Protein AF-A0A7Y9GGJ6-F1 (afdb_monomer)

Secondary structure (DSSP, 8-state):
-----SS---HHHHHHHHH--TT-EEEES-GGGT-SSHHHHHHIIIIIIGGGT-EEEE-SSTT-EEE-TTT--HHHHHHHHHHHHHHHHHHHHHHHHHHHHHHHHHHTT---SSPPPPSSS--SS--SSSSS----PPPPP-

Nearest PDB structures (foldseek):
  1gdt-assembly1_B  TM=7.247E-01  e=9.864E-05  Escherichia coli
  2gm5-assembly1_D  TM=7.082E-01  e=1.203E-03  Escherichia coli
  3pkz-assembly2_G  TM=6.636E-01  e=3.448E-03  Staphylococcus aureus

pLDDT: mean 76.64, std 18.07, range [40.03, 96.06]

Solvent-accessible surface area (backbone atoms only — not comparable to full-atom values): 8955 Å² total; per-residue (Å²): 136,81,82,79,90,56,102,62,86,59,66,67,61,51,57,51,60,76,69,61,49,69,73,37,69,53,75,41,66,41,56,76,74,81,22,95,42,57,57,54,41,51,48,48,45,51,70,57,29,30,70,45,42,21,26,41,33,28,74,34,68,79,80,47,44,80,45,44,61,88,72,59,52,73,62,57,59,48,52,50,52,51,50,26,52,51,53,50,50,52,54,49,54,53,49,52,54,50,51,53,51,49,53,56,33,44,76,71,71,49,76,82,79,84,77,78,81,64,94,84,60,84,76,86,86,73,84,85,79,87,84,86,78,91,79,84,80,91,79,83,88,132

Organism: NCBI:txid46158

Mean predicted aligned error: 13.81 Å

Sequence (142 aa):
METASTRGARPKLRATLDTLKPGDTLVIYKPDRIARSMKELLVLLEDELHASEVNLEILTGTCAGLHKPNGQTIADKMLFMVAAMAAEMERELIHERTMDGLAAANAQGRYGGRPPPSTTTPSPSLATAAHAANRSPRSPGT

Foldseek 3Di:
DDDPPDPDDPVVVVVVLVPDAAPAEDEDAAPVRPDVALVRSVCCCVVRALVRQYKYAYCDDPLHGIGGNPPDDPVSVVSSVVRRVVRVVVVVVVVVVVVVVQVVCVVVVNHDDDPDDPPPDPDPPPPPDPPPPPDDDDDDDD

Radius of gyration: 26.61 Å; Cα contacts (8 Å, |Δi|>4): 112; chains: 1; bounding box: 36×73×65 Å

InterPro domains:
  IPR006119 Resolvase, N-terminal catalytic domain [PF00239] (5-111)
  IPR006119 Resolvase, N-terminal catalytic domain [PS51736] (1-109)
  IPR006119 Resolvase, N-terminal catalytic domain [SM00857] (1-111)
  IPR036162 Resolvase-like, N-terminal catalytic domain superfamily [G3DSA:3.40.50.1390] (2-115)
  IPR036162 Resolvase-like, N-terminal catalytic domain superfamily [SSF53041] (6-111)
  IPR050639 Site-specific recombinase resolvase [PTHR30461] (10-118)

Structure (mmCIF, N/CA/C/O backbone):
data_AF-A0A7Y9GGJ6-F1
#
_entry.id   AF-A0A7Y9GGJ6-F1
#
loop_
_atom_site.group_PDB
_atom_site.id
_atom_site.type_symbol
_atom_site.label_atom_id
_atom_site.label_alt_id
_atom_site.label_comp_id
_atom_site.label_asym_id
_atom_site.label_entity_id
_atom_site.label_seq_id
_atom_site.pdbx_PDB_ins_code
_atom_site.Cartn_x
_atom_site.Cartn_y
_atom_site.Cartn_z
_atom_site.occupancy
_atom_site.B_iso_or_equiv
_atom_site.auth_seq_id
_atom_site.auth_comp_id
_atom_site.auth_asym_id
_atom_site.auth_atom_id
_atom_site.pdbx_PDB_model_num
ATOM 1 N N . MET A 1 1 ? -10.502 -15.482 -2.079 1.00 47.59 1 MET A N 1
ATOM 2 C CA . MET A 1 1 ? -9.546 -14.497 -2.626 1.00 47.59 1 MET A CA 1
ATOM 3 C C . MET A 1 1 ? -10.071 -13.980 -3.952 1.00 47.59 1 MET A C 1
ATOM 5 O O . MET A 1 1 ? -10.397 -14.790 -4.809 1.00 47.59 1 MET A O 1
ATOM 9 N N . GLU A 1 2 ? -10.233 -12.667 -4.101 1.00 47.81 2 GLU A N 1
ATOM 10 C CA . GLU A 1 2 ? -10.489 -12.048 -5.407 1.00 47.81 2 GLU A CA 1
ATOM 11 C C . GLU A 1 2 ? -9.135 -11.724 -6.043 1.00 47.81 2 GLU A C 1
ATOM 13 O O . GLU A 1 2 ? -8.284 -11.118 -5.400 1.00 47.81 2 GLU A O 1
ATOM 18 N N . THR A 1 3 ? -8.895 -12.169 -7.273 1.00 47.22 3 THR A N 1
ATOM 19 C CA . THR A 1 3 ? -7.678 -11.840 -8.028 1.00 47.22 3 THR A CA 1
ATOM 20 C C . THR A 1 3 ? -8.114 -11.067 -9.265 1.00 47.22 3 THR A C 1
ATOM 22 O O . THR A 1 3 ? -8.200 -11.609 -10.362 1.00 47.22 3 THR A O 1
ATOM 25 N N . ALA A 1 4 ? -8.497 -9.803 -9.077 1.00 47.75 4 ALA A N 1
ATOM 26 C CA . ALA A 1 4 ? -8.936 -8.945 -10.172 1.00 47.75 4 ALA A CA 1
ATOM 27 C C . ALA A 1 4 ? -7.712 -8.401 -10.931 1.00 47.75 4 ALA A C 1
ATOM 29 O O . ALA A 1 4 ? -7.131 -7.379 -10.575 1.00 47.75 4 ALA A O 1
ATOM 30 N N . SER A 1 5 ? -7.321 -9.112 -11.991 1.00 53.03 5 SER A N 1
ATOM 31 C CA . SER A 1 5 ? -6.243 -8.749 -12.929 1.00 53.03 5 SER A CA 1
ATOM 32 C C . SER A 1 5 ? -6.664 -7.707 -13.983 1.00 53.03 5 SER A C 1
ATOM 34 O O . SER A 1 5 ? -5.938 -7.441 -14.940 1.00 53.03 5 SER A O 1
ATOM 36 N N . THR A 1 6 ? -7.833 -7.088 -13.864 1.00 50.44 6 THR A N 1
ATOM 37 C CA . THR A 1 6 ? -8.340 -6.137 -14.863 1.00 50.44 6 THR A CA 1
ATOM 38 C C . THR A 1 6 ? -8.840 -4.903 -14.128 1.00 50.44 6 THR A C 1
ATOM 40 O O . THR A 1 6 ? -9.163 -4.990 -12.949 1.00 50.44 6 THR A O 1
ATOM 43 N N . ARG A 1 7 ? -8.884 -3.736 -14.781 1.00 55.78 7 ARG A N 1
ATOM 44 C CA . ARG A 1 7 ? -9.450 -2.469 -14.261 1.00 55.78 7 ARG A CA 1
ATOM 45 C C . ARG A 1 7 ? -10.963 -2.561 -13.919 1.00 55.78 7 ARG A C 1
ATOM 47 O O . ARG A 1 7 ? -11.696 -1.610 -14.149 1.00 55.78 7 ARG A O 1
ATOM 54 N N . GLY A 1 8 ? -11.457 -3.712 -13.474 1.00 61.34 8 GLY A N 1
ATOM 55 C CA . GLY A 1 8 ? -12.836 -3.933 -13.072 1.00 61.34 8 GLY A CA 1
ATOM 56 C C . GLY A 1 8 ? -13.080 -3.493 -11.633 1.00 61.34 8 GLY A C 1
ATOM 57 O O . GLY A 1 8 ? -12.150 -3.382 -10.831 1.00 61.34 8 GLY A O 1
ATOM 58 N N . ALA A 1 9 ? -14.355 -3.256 -11.325 1.00 62.09 9 ALA A N 1
ATOM 59 C CA . ALA A 1 9 ? -14.821 -3.066 -9.960 1.00 62.09 9 ALA A CA 1
ATOM 60 C C . ALA A 1 9 ? -14.362 -4.243 -9.083 1.00 62.09 9 ALA A C 1
ATOM 62 O O . ALA A 1 9 ? -14.404 -5.386 -9.536 1.00 62.09 9 ALA A O 1
ATOM 63 N N . ARG A 1 10 ? -13.937 -3.957 -7.845 1.00 76.00 10 ARG A N 1
ATOM 64 C CA . ARG A 1 10 ? -13.630 -4.956 -6.809 1.00 76.00 10 ARG A CA 1
ATOM 65 C C . ARG A 1 10 ? -14.837 -5.115 -5.879 1.00 76.00 10 ARG A C 1
ATOM 67 O O . ARG A 1 10 ? -14.853 -4.498 -4.811 1.00 76.00 10 ARG A O 1
ATOM 74 N N . PRO A 1 11 ? -15.887 -5.857 -6.277 1.00 81.94 11 PRO A 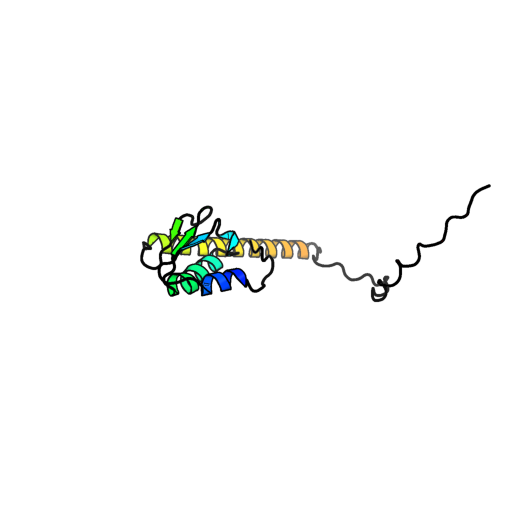N 1
ATOM 75 C CA . PRO A 1 11 ? -17.130 -5.914 -5.521 1.00 81.94 11 PRO A CA 1
ATOM 76 C C . PRO A 1 11 ? -16.936 -6.500 -4.124 1.00 81.94 11 PRO A C 1
ATOM 78 O O . PRO A 1 11 ? -17.593 -6.034 -3.203 1.00 81.94 11 PRO A O 1
ATOM 81 N N . LYS A 1 12 ? -16.026 -7.470 -3.928 1.00 85.31 12 LYS A N 1
ATOM 82 C CA . LYS A 1 12 ? -15.821 -8.042 -2.588 1.00 85.31 12 LYS A CA 1
ATOM 83 C C . LYS A 1 12 ? -15.088 -7.084 -1.667 1.00 85.31 12 LYS A C 1
ATOM 85 O O . LYS A 1 12 ? -15.465 -6.993 -0.511 1.00 85.31 12 LYS A O 1
ATOM 90 N N . LEU A 1 13 ? -14.088 -6.354 -2.173 1.00 85.12 13 LEU A N 1
ATOM 91 C CA . LEU A 1 13 ? -13.406 -5.333 -1.374 1.00 85.12 13 LEU A CA 1
ATOM 92 C C . LEU A 1 13 ? -14.396 -4.249 -0.944 1.00 85.12 13 LEU A C 1
ATOM 94 O O . LEU A 1 13 ? -14.454 -3.939 0.235 1.00 85.12 13 LEU A O 1
ATOM 98 N N . ARG A 1 14 ? -15.217 -3.742 -1.874 1.00 86.88 14 ARG A N 1
ATOM 99 C CA . ARG A 1 14 ? -16.264 -2.760 -1.552 1.00 86.88 14 ARG A CA 1
ATOM 100 C C . ARG A 1 14 ? -17.262 -3.285 -0.531 1.00 86.88 14 ARG A C 1
ATOM 102 O O . ARG A 1 14 ? -17.444 -2.652 0.492 1.00 86.88 14 ARG A O 1
ATOM 109 N N . ALA A 1 15 ? -17.807 -4.481 -0.748 1.00 88.62 15 ALA A N 1
ATOM 110 C CA . ALA A 1 15 ? -18.732 -5.082 0.207 1.00 88.62 15 ALA A CA 1
ATOM 111 C C . ALA A 1 15 ? -18.100 -5.269 1.595 1.00 88.62 15 ALA A C 1
ATOM 113 O O . ALA A 1 15 ? -18.784 -5.116 2.596 1.00 88.62 15 ALA A O 1
ATOM 114 N N . THR A 1 16 ? -16.804 -5.593 1.677 1.00 89.56 16 THR A N 1
ATOM 115 C CA . THR A 1 16 ? -16.092 -5.635 2.959 1.00 89.56 16 THR A CA 1
ATOM 116 C C . THR A 1 16 ? -16.001 -4.246 3.582 1.00 89.56 16 THR A C 1
ATOM 118 O O . THR A 1 16 ? -16.368 -4.109 4.743 1.00 89.56 16 THR A O 1
ATOM 121 N N . LEU A 1 17 ? -15.574 -3.228 2.832 1.00 88.75 17 LEU A N 1
ATOM 122 C CA . LEU A 1 17 ? -15.475 -1.851 3.330 1.00 88.75 17 LEU A CA 1
ATOM 123 C C . LEU A 1 17 ? -16.826 -1.329 3.843 1.00 88.75 17 LEU A C 1
ATOM 125 O O . LEU A 1 17 ? -16.879 -0.804 4.947 1.00 88.75 17 LEU A O 1
ATOM 129 N N . ASP A 1 18 ? -17.918 -1.593 3.120 1.00 90.19 18 ASP A N 1
ATOM 130 C CA . ASP A 1 18 ? -19.280 -1.185 3.497 1.00 90.19 18 ASP A CA 1
ATOM 131 C C . ASP A 1 18 ? -19.768 -1.823 4.813 1.00 90.19 18 ASP A C 1
ATOM 133 O O . ASP A 1 18 ? -20.696 -1.325 5.450 1.00 90.19 18 ASP A O 1
ATOM 137 N N . THR A 1 19 ? -19.181 -2.954 5.220 1.00 93.12 19 THR A N 1
ATOM 138 C CA . THR A 1 19 ? -19.549 -3.649 6.467 1.00 93.12 19 THR A CA 1
ATOM 139 C C . THR A 1 19 ? -18.733 -3.225 7.683 1.00 93.12 19 THR A C 1
ATOM 141 O O . THR A 1 19 ? -19.131 -3.549 8.805 1.00 93.12 19 THR A O 1
ATOM 144 N N . LEU A 1 20 ? -17.605 -2.541 7.476 1.00 94.06 20 LEU A N 1
ATOM 145 C CA . LEU A 1 20 ? -16.708 -2.133 8.554 1.00 94.06 20 LEU A CA 1
ATOM 146 C C . LEU A 1 20 ? -17.311 -0.976 9.349 1.00 94.06 20 LEU A C 1
ATOM 148 O O . LEU A 1 20 ? -18.014 -0.116 8.818 1.00 94.06 20 LEU A O 1
ATOM 152 N N . LYS A 1 21 ? -17.025 -0.964 10.646 1.00 94.19 21 LYS A N 1
ATOM 153 C CA . LYS A 1 21 ? -17.449 0.075 11.582 1.00 94.19 21 LYS A CA 1
ATOM 154 C C . LYS A 1 21 ? -16.244 0.841 12.127 1.00 94.19 21 LYS A C 1
ATOM 156 O O . LYS A 1 21 ? -15.139 0.296 12.157 1.00 94.19 21 LYS A O 1
ATOM 161 N N . PRO A 1 22 ? -16.457 2.068 12.631 1.00 93.56 22 PRO A N 1
ATOM 162 C CA . PRO A 1 22 ? -15.436 2.800 13.371 1.00 93.56 22 PRO A CA 1
ATOM 163 C C . PRO A 1 22 ? -14.774 1.935 14.449 1.00 93.56 22 PRO A C 1
ATOM 165 O O . PRO A 1 22 ? -15.457 1.301 15.257 1.00 93.56 22 PRO A O 1
ATOM 168 N N . GLY A 1 23 ? -13.441 1.903 14.453 1.00 90.56 23 GLY A N 1
ATOM 169 C CA . GLY A 1 23 ? -12.625 1.097 15.362 1.00 90.56 23 GLY A CA 1
ATOM 170 C C . GLY A 1 23 ? -12.307 -0.323 14.881 1.00 90.56 23 GLY A C 1
ATOM 171 O O . GLY A 1 23 ? -11.425 -0.962 15.466 1.00 90.56 23 GLY A O 1
ATOM 172 N N . ASP A 1 24 ? -12.949 -0.811 13.814 1.00 95.19 24 ASP A N 1
ATOM 173 C CA . ASP A 1 24 ? -12.614 -2.108 13.220 1.00 95.19 24 ASP A CA 1
ATOM 174 C C . ASP A 1 24 ? -11.203 -2.098 12.611 1.00 95.19 24 ASP A C 1
ATOM 176 O O . ASP A 1 24 ? -10.585 -1.054 12.392 1.00 95.19 24 ASP A O 1
ATOM 180 N N . THR A 1 25 ? -10.663 -3.289 12.344 1.00 93.25 25 THR A N 1
ATOM 181 C CA . THR A 1 25 ? -9.351 -3.450 11.706 1.00 93.25 25 THR A CA 1
ATOM 182 C C . THR A 1 25 ? -9.472 -4.322 10.468 1.00 93.25 25 THR A C 1
ATOM 184 O O . THR A 1 25 ? -9.809 -5.504 10.553 1.00 93.25 25 THR A O 1
ATOM 187 N N . LEU A 1 26 ? -9.159 -3.748 9.309 1.00 93.56 26 LEU A N 1
ATOM 188 C CA . LEU A 1 26 ? -8.985 -4.498 8.077 1.00 93.56 26 LEU A CA 1
ATOM 189 C C . LEU A 1 26 ? -7.601 -5.151 8.091 1.00 93.56 26 LEU A C 1
ATOM 191 O O . LEU A 1 26 ? -6.585 -4.466 8.027 1.00 93.56 26 LEU A O 1
ATOM 195 N N . VAL A 1 27 ? -7.555 -6.480 8.146 1.00 94.06 27 VAL A N 1
ATOM 196 C CA . VAL A 1 27 ? -6.297 -7.238 8.115 1.00 94.06 27 VAL A CA 1
ATOM 197 C C . VAL A 1 27 ? -6.038 -7.758 6.707 1.00 94.06 27 VAL A C 1
ATOM 199 O O . VAL A 1 27 ? -6.880 -8.439 6.114 1.00 94.06 27 VAL A O 1
ATOM 202 N N . ILE A 1 28 ? -4.850 -7.482 6.174 1.00 92.06 28 ILE A N 1
ATOM 203 C CA . ILE A 1 28 ? -4.414 -7.960 4.862 1.00 92.06 28 ILE A CA 1
ATOM 204 C C . ILE A 1 28 ? -3.076 -8.690 4.957 1.00 92.06 28 ILE A C 1
ATOM 206 O O . ILE A 1 28 ? -2.192 -8.333 5.731 1.00 92.06 28 ILE A O 1
ATOM 210 N N . TYR A 1 29 ? -2.888 -9.706 4.112 1.00 91.19 29 TYR A N 1
ATOM 211 C CA . TYR A 1 29 ? -1.624 -10.444 4.084 1.00 91.19 29 TYR A CA 1
ATOM 212 C C . TYR A 1 29 ? -0.484 -9.617 3.475 1.00 91.19 29 TYR A C 1
ATOM 214 O O . TYR A 1 29 ? 0.583 -9.519 4.069 1.00 91.19 29 TYR A O 1
ATOM 222 N N . LYS A 1 30 ? -0.714 -9.021 2.298 1.00 88.19 30 LYS A N 1
ATOM 223 C CA . LYS A 1 30 ? 0.243 -8.157 1.592 1.00 88.19 30 LYS A CA 1
ATOM 224 C C . LYS A 1 30 ? -0.468 -7.005 0.875 1.00 88.19 30 LYS A C 1
ATOM 226 O O . LYS A 1 30 ? -1.592 -7.218 0.407 1.00 88.19 30 LYS A O 1
ATOM 231 N N . PRO A 1 31 ? 0.186 -5.842 0.692 1.00 87.19 31 PRO A N 1
ATOM 232 C CA . PRO A 1 31 ? -0.420 -4.688 0.027 1.00 87.19 31 PRO A CA 1
ATOM 233 C C . PRO A 1 31 ? -0.807 -4.937 -1.438 1.00 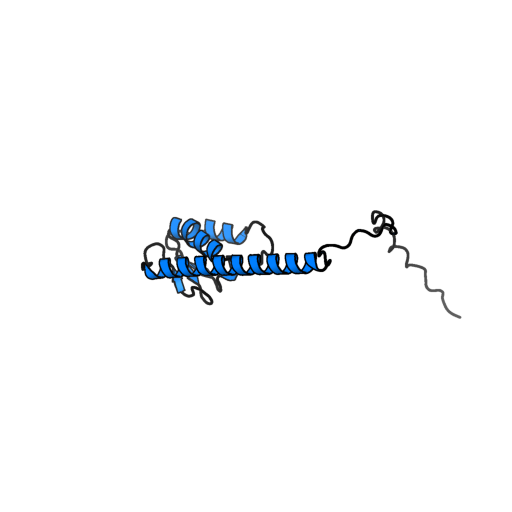87.19 31 PRO A C 1
ATOM 235 O O . PRO A 1 31 ? -1.849 -4.461 -1.888 1.00 87.19 31 PRO A O 1
ATOM 238 N N . ASP A 1 32 ? -0.034 -5.756 -2.167 1.00 85.25 32 ASP A N 1
ATOM 239 C CA . ASP A 1 32 ? -0.291 -6.097 -3.579 1.00 85.25 32 ASP A CA 1
ATOM 240 C C . ASP A 1 32 ? -1.643 -6.794 -3.815 1.00 85.25 32 ASP A C 1
ATOM 242 O O . ASP A 1 32 ? -2.124 -6.889 -4.945 1.00 85.25 32 ASP A O 1
ATOM 246 N N . ARG A 1 33 ? -2.284 -7.276 -2.744 1.00 80.81 33 ARG A N 1
ATOM 247 C CA . ARG A 1 33 ? -3.587 -7.948 -2.801 1.00 80.81 33 ARG A CA 1
ATOM 248 C C . ARG A 1 33 ? -4.762 -6.988 -2.852 1.00 80.81 33 ARG A C 1
ATOM 250 O O . ARG A 1 33 ? -5.836 -7.392 -3.292 1.00 80.81 33 ARG A O 1
ATOM 257 N N . ILE A 1 34 ? -4.565 -5.748 -2.421 1.00 82.31 34 ILE A N 1
ATOM 258 C CA . ILE A 1 34 ? -5.623 -4.738 -2.341 1.00 82.31 34 ILE A CA 1
ATOM 259 C C . ILE A 1 34 ? -5.330 -3.498 -3.176 1.00 82.31 34 ILE A C 1
ATOM 261 O O . ILE A 1 34 ? -6.258 -2.760 -3.475 1.00 82.31 34 ILE A O 1
ATOM 265 N N . ALA A 1 35 ? -4.081 -3.278 -3.583 1.00 84.62 35 ALA A N 1
ATOM 266 C CA . ALA A 1 35 ? -3.670 -2.125 -4.366 1.00 84.62 35 ALA A CA 1
ATOM 267 C C . ALA A 1 35 ? -2.603 -2.530 -5.390 1.00 84.62 35 ALA A C 1
ATOM 269 O O . ALA A 1 35 ? -1.741 -3.359 -5.111 1.00 84.62 35 ALA A O 1
ATOM 270 N N . ARG A 1 36 ? -2.648 -1.944 -6.592 1.00 80.62 36 ARG A N 1
ATOM 271 C CA . ARG A 1 36 ? -1.655 -2.196 -7.655 1.00 80.62 36 ARG A CA 1
ATOM 272 C C . ARG A 1 36 ? -0.489 -1.212 -7.622 1.00 80.62 36 ARG A C 1
ATOM 274 O O . ARG A 1 36 ? 0.453 -1.359 -8.392 1.00 80.62 36 ARG A O 1
ATOM 281 N N . SER A 1 37 ? -0.575 -0.191 -6.777 1.00 80.06 37 SER A N 1
ATOM 282 C CA . SER A 1 37 ? 0.465 0.812 -6.570 1.00 80.06 37 SER A CA 1
ATOM 283 C C . SER A 1 37 ? 0.423 1.318 -5.132 1.00 80.06 37 SER A C 1
ATOM 285 O O . SER A 1 37 ? -0.620 1.251 -4.478 1.00 80.06 37 SER A O 1
ATOM 287 N N . MET A 1 38 ? 1.538 1.877 -4.659 1.00 80.75 38 MET A N 1
ATOM 288 C CA . MET A 1 38 ? 1.594 2.524 -3.344 1.00 80.75 38 MET A CA 1
ATOM 289 C C . MET A 1 38 ? 0.639 3.718 -3.249 1.00 80.75 38 MET A C 1
ATOM 291 O O . MET A 1 38 ? 0.030 3.930 -2.208 1.00 80.75 38 MET A O 1
ATOM 295 N N . LYS A 1 39 ? 0.442 4.450 -4.351 1.00 78.62 39 LYS A N 1
ATOM 296 C CA . LYS A 1 39 ? -0.551 5.524 -4.431 1.00 78.62 39 LYS A CA 1
ATOM 297 C C . LYS A 1 39 ? -1.975 5.006 -4.225 1.00 78.62 39 LYS A C 1
ATOM 299 O O . LYS A 1 39 ? -2.715 5.576 -3.438 1.00 78.62 39 LYS A O 1
ATOM 304 N N . GLU A 1 40 ? -2.353 3.923 -4.907 1.00 83.19 40 GLU A N 1
ATOM 305 C CA . GLU A 1 40 ? -3.678 3.301 -4.742 1.00 83.19 40 GLU A CA 1
ATOM 306 C C . GLU A 1 40 ? -3.889 2.806 -3.303 1.00 83.19 40 GLU A C 1
ATOM 308 O O . GLU A 1 40 ? -4.985 2.941 -2.770 1.00 83.19 40 GLU A O 1
ATOM 313 N N . LEU A 1 41 ? -2.836 2.288 -2.661 1.00 86.25 41 LEU A N 1
ATOM 314 C CA . LEU A 1 41 ? -2.874 1.887 -1.254 1.00 86.25 41 LEU A CA 1
ATOM 315 C C . LEU A 1 41 ? -3.079 3.084 -0.320 1.00 86.25 41 LEU A C 1
ATOM 317 O O . LEU A 1 41 ? -3.895 3.001 0.589 1.00 86.25 41 LEU A O 1
ATOM 321 N N . LEU A 1 42 ? -2.348 4.180 -0.543 1.00 82.81 42 LEU A N 1
ATOM 322 C CA . LEU A 1 42 ? -2.438 5.386 0.279 1.00 82.81 42 LEU A CA 1
ATOM 323 C C . LEU A 1 42 ? -3.817 6.045 0.169 1.00 82.81 42 LEU A C 1
ATOM 325 O O . LEU A 1 42 ? -4.392 6.420 1.182 1.00 82.81 42 LEU A O 1
ATOM 329 N N . VAL A 1 43 ? -4.361 6.128 -1.047 1.00 84.62 43 VAL A N 1
ATOM 330 C CA . VAL A 1 43 ? -5.719 6.637 -1.288 1.00 84.62 43 VAL A CA 1
ATOM 331 C C . VAL A 1 43 ? -6.752 5.775 -0.564 1.00 84.62 43 VAL A C 1
ATOM 333 O O . VAL A 1 43 ? -7.595 6.310 0.139 1.00 84.62 43 VAL A O 1
ATOM 336 N N . LEU A 1 44 ? -6.661 4.443 -0.666 1.00 88.06 44 LEU A N 1
ATOM 337 C CA . LEU A 1 44 ? -7.563 3.544 0.064 1.00 88.06 44 LEU A CA 1
ATOM 338 C C . LEU A 1 44 ? -7.454 3.736 1.586 1.00 88.06 44 LEU A C 1
ATOM 340 O O . LEU A 1 44 ? -8.456 3.717 2.296 1.00 88.06 44 LEU A O 1
ATOM 344 N N . LEU A 1 45 ? -6.231 3.886 2.090 1.00 87.00 45 LEU A N 1
ATOM 345 C CA . LEU A 1 45 ? -5.976 4.056 3.512 1.00 87.00 45 LEU A CA 1
ATOM 346 C C . LEU A 1 45 ? -6.590 5.356 4.049 1.00 87.00 45 LEU A C 1
ATOM 348 O O . LEU A 1 45 ? -7.281 5.311 5.060 1.00 87.00 45 LEU A O 1
ATOM 352 N N . GLU A 1 46 ? -6.364 6.488 3.383 1.00 84.44 46 GLU A N 1
ATOM 353 C CA . GLU A 1 46 ? -6.852 7.790 3.852 1.00 84.44 46 GLU A CA 1
ATOM 354 C C . GLU A 1 46 ? -8.350 7.991 3.572 1.00 84.44 46 GLU A C 1
ATOM 356 O O . GLU A 1 46 ? -9.108 8.318 4.488 1.00 84.44 46 GLU A O 1
ATOM 361 N N . ASP A 1 47 ? -8.793 7.748 2.336 1.00 86.62 47 ASP A N 1
ATOM 362 C CA . ASP A 1 47 ? -10.129 8.152 1.883 1.00 86.62 47 ASP A CA 1
ATOM 363 C C . ASP A 1 47 ? -11.227 7.158 2.290 1.00 86.62 47 ASP A C 1
ATOM 365 O O . ASP A 1 47 ? -12.375 7.561 2.465 1.00 86.62 47 ASP A O 1
ATOM 369 N N . GLU A 1 48 ? -10.903 5.870 2.447 1.00 89.12 48 GLU A N 1
ATOM 370 C CA . GLU A 1 48 ? -11.899 4.831 2.758 1.00 89.12 48 GLU A CA 1
ATOM 371 C C . GLU A 1 48 ? -11.786 4.357 4.213 1.00 89.12 48 GLU A C 1
ATOM 373 O O . GLU A 1 48 ? -12.783 4.306 4.938 1.00 89.12 48 GLU A O 1
ATOM 378 N N . LEU A 1 49 ? -10.572 4.020 4.666 1.00 90.50 49 LEU A N 1
ATOM 379 C CA . LEU A 1 49 ? -10.366 3.448 6.000 1.00 90.50 49 LEU A CA 1
ATOM 380 C C . LEU A 1 49 ? -10.302 4.533 7.077 1.00 90.50 49 LEU A C 1
ATOM 382 O O . LEU A 1 49 ? -11.123 4.526 7.993 1.00 90.50 49 LEU A O 1
ATOM 386 N N . HIS A 1 50 ? -9.380 5.493 6.973 1.00 88.25 50 HIS A N 1
ATOM 387 C CA . HIS A 1 50 ? -9.215 6.511 8.010 1.00 88.25 50 HIS A CA 1
ATOM 388 C C . HIS A 1 50 ? -10.398 7.469 8.102 1.00 88.25 50 HIS A C 1
ATOM 390 O O . HIS A 1 50 ? -10.794 7.814 9.215 1.00 88.25 50 HIS A O 1
ATOM 396 N N . ALA A 1 51 ? -10.999 7.845 6.969 1.00 87.56 51 ALA A N 1
ATOM 397 C CA . ALA A 1 51 ? -12.235 8.627 6.946 1.00 87.56 51 ALA A CA 1
ATOM 398 C C . ALA A 1 51 ? -13.386 7.947 7.718 1.00 87.56 51 ALA A C 1
ATOM 400 O O . ALA A 1 51 ? -14.238 8.634 8.279 1.00 87.56 51 ALA A O 1
ATOM 401 N N . SER A 1 52 ? -13.375 6.612 7.790 1.00 90.44 52 SER A N 1
ATOM 402 C CA . SER A 1 52 ? -14.355 5.791 8.514 1.00 90.44 52 SER A CA 1
ATOM 403 C C . SER A 1 52 ? -13.872 5.342 9.904 1.00 90.44 52 SER A C 1
ATOM 405 O O . SER A 1 52 ? -14.500 4.487 10.525 1.00 90.44 52 SER A O 1
ATOM 407 N N . GLU A 1 53 ? -12.750 5.883 10.390 1.00 90.62 53 GLU A N 1
ATOM 408 C CA . GLU A 1 53 ? -12.077 5.499 11.641 1.00 90.62 53 GLU A CA 1
ATOM 409 C C . GLU A 1 53 ? -11.695 4.005 11.737 1.00 90.62 53 GLU A C 1
ATOM 411 O O . GLU A 1 53 ? -11.659 3.419 12.821 1.00 90.62 53 GLU A O 1
ATOM 416 N N . VAL A 1 54 ? -11.384 3.377 10.603 1.00 92.81 54 VAL A N 1
ATOM 417 C CA . VAL A 1 54 ? -10.974 1.970 10.507 1.00 92.81 54 VAL A CA 1
ATOM 418 C C . VAL A 1 54 ? -9.448 1.858 10.464 1.00 92.81 54 VAL A C 1
ATOM 420 O O . VAL A 1 54 ? -8.763 2.643 9.807 1.00 92.81 54 VAL A O 1
ATOM 423 N N . ASN A 1 55 ? -8.899 0.853 11.147 1.00 91.44 55 ASN A N 1
ATOM 424 C CA . ASN A 1 55 ? -7.470 0.541 11.131 1.00 91.44 55 ASN A CA 1
ATOM 425 C C . ASN A 1 55 ? -7.113 -0.394 9.965 1.00 91.44 55 ASN A C 1
ATOM 427 O O . ASN A 1 55 ? -7.917 -1.231 9.553 1.00 91.44 55 ASN A O 1
ATOM 431 N N . LEU A 1 56 ? -5.869 -0.331 9.496 1.00 91.12 56 LEU A N 1
ATOM 432 C CA . LEU A 1 56 ? -5.309 -1.281 8.535 1.00 91.12 56 LEU A CA 1
ATOM 433 C C . LEU A 1 56 ? -4.148 -2.042 9.173 1.00 91.12 56 LEU A C 1
ATOM 435 O O . LEU A 1 56 ? -3.182 -1.429 9.609 1.00 91.12 56 LEU A O 1
ATOM 439 N N . GLU A 1 57 ? -4.189 -3.370 9.171 1.00 91.88 57 GLU A N 1
ATOM 440 C CA . GLU A 1 57 ? -3.051 -4.203 9.565 1.00 91.88 57 GLU A CA 1
ATOM 441 C C . GLU A 1 57 ? -2.504 -4.963 8.359 1.00 91.88 57 GLU A C 1
ATOM 443 O O . GLU A 1 57 ? -3.215 -5.718 7.693 1.00 91.88 57 GLU A O 1
ATOM 448 N N . ILE A 1 58 ? -1.217 -4.771 8.082 1.00 92.38 58 ILE A N 1
ATOM 449 C CA . ILE A 1 58 ? -0.507 -5.440 6.995 1.00 92.38 58 ILE A CA 1
ATOM 450 C C . ILE A 1 58 ? 0.435 -6.474 7.605 1.00 92.38 58 ILE A C 1
ATOM 452 O O . ILE A 1 58 ? 1.409 -6.120 8.267 1.00 92.38 58 ILE A O 1
ATOM 456 N N . LEU A 1 59 ? 0.169 -7.758 7.362 1.00 92.31 59 LEU A N 1
ATOM 457 C CA . LEU A 1 59 ? 0.920 -8.846 7.997 1.00 92.31 59 LEU A CA 1
ATOM 458 C C . LEU A 1 59 ? 2.346 -8.994 7.448 1.00 92.31 59 LEU A C 1
ATOM 460 O O . LEU A 1 59 ? 3.251 -9.403 8.172 1.00 92.31 59 LEU A O 1
ATOM 464 N N . THR A 1 60 ? 2.568 -8.717 6.161 1.00 89.56 60 THR A N 1
ATOM 465 C CA . THR A 1 60 ? 3.895 -8.837 5.542 1.00 89.56 60 THR A CA 1
ATOM 466 C C . THR A 1 60 ? 4.035 -7.975 4.281 1.00 89.56 60 THR A C 1
ATOM 468 O O . THR A 1 60 ? 3.053 -7.567 3.662 1.00 89.56 60 THR A O 1
ATOM 471 N N . GLY A 1 61 ? 5.280 -7.716 3.874 1.00 85.56 61 GLY A N 1
ATOM 472 C CA . GLY A 1 61 ? 5.626 -6.881 2.725 1.00 85.56 61 GLY A CA 1
ATOM 473 C C . GLY A 1 61 ? 5.890 -5.424 3.100 1.00 85.56 61 GLY A C 1
ATOM 474 O O . GLY A 1 61 ? 6.187 -5.101 4.249 1.00 85.56 61 GLY A O 1
ATOM 475 N N . THR A 1 62 ? 5.825 -4.546 2.103 1.00 79.00 62 THR A N 1
ATOM 476 C CA . THR A 1 62 ? 6.029 -3.106 2.287 1.00 79.00 62 THR A CA 1
ATOM 477 C C . THR A 1 62 ? 4.950 -2.531 3.201 1.00 79.00 62 THR A C 1
ATOM 479 O O . THR A 1 62 ? 3.780 -2.883 3.069 1.00 79.00 62 THR A O 1
ATOM 482 N N . CYS A 1 63 ? 5.341 -1.652 4.124 1.00 81.12 63 CYS A N 1
ATOM 483 C CA . CYS A 1 63 ? 4.447 -1.075 5.132 1.00 81.12 63 CYS A CA 1
ATOM 484 C C . CYS A 1 63 ? 3.775 -2.115 6.053 1.00 81.12 63 CYS A C 1
ATOM 486 O O . CYS A 1 63 ? 2.690 -1.853 6.567 1.00 81.12 63 CYS A O 1
ATOM 488 N N . ALA A 1 64 ? 4.389 -3.287 6.271 1.00 86.81 64 ALA A N 1
ATOM 489 C CA . ALA A 1 64 ? 3.927 -4.227 7.293 1.00 86.81 64 ALA A CA 1
ATOM 490 C C . ALA A 1 64 ? 3.805 -3.537 8.663 1.00 86.81 64 ALA A C 1
ATOM 492 O O . ALA A 1 64 ? 4.685 -2.768 9.051 1.00 86.81 64 ALA A O 1
ATOM 493 N N . GLY A 1 65 ? 2.720 -3.816 9.380 1.00 87.56 65 GLY A N 1
ATOM 494 C CA . GLY A 1 65 ? 2.385 -3.162 10.642 1.00 87.56 65 GLY A CA 1
ATOM 495 C C . GLY A 1 65 ? 0.937 -2.686 10.714 1.00 87.56 65 GLY A C 1
ATOM 496 O O . GLY A 1 65 ? 0.151 -2.870 9.782 1.00 87.56 65 GLY A O 1
ATOM 497 N N . LEU A 1 66 ? 0.603 -2.094 11.859 1.00 87.69 66 LEU A N 1
ATOM 498 C CA . LEU A 1 66 ? -0.719 -1.566 12.172 1.00 87.69 66 LEU A CA 1
ATOM 499 C C . LEU A 1 66 ? -0.764 -0.057 11.923 1.00 87.69 66 LEU A C 1
ATOM 501 O O . LEU A 1 66 ? -0.039 0.705 12.558 1.00 87.69 66 LEU A O 1
ATOM 505 N N . HIS A 1 67 ? -1.682 0.361 11.063 1.00 86.19 67 HIS A N 1
ATOM 506 C CA . HIS A 1 67 ? -1.924 1.742 10.666 1.00 86.19 67 HIS A CA 1
ATOM 507 C C . HIS A 1 67 ? -3.264 2.186 11.237 1.00 86.19 67 HIS A C 1
ATOM 509 O O . HIS A 1 67 ? -4.293 1.557 10.987 1.00 86.19 67 HIS A O 1
ATOM 515 N N . LYS A 1 68 ? -3.242 3.242 12.049 1.00 86.69 68 LYS A N 1
ATOM 516 C CA . LYS A 1 68 ? -4.428 3.772 12.733 1.00 86.69 68 LYS A CA 1
ATOM 517 C C . LYS A 1 68 ? -4.763 5.173 12.210 1.00 86.69 68 LYS A C 1
ATOM 519 O O . LYS A 1 68 ? -3.834 5.951 11.981 1.00 86.69 68 LYS A O 1
ATOM 524 N N . PRO A 1 69 ? -6.045 5.564 12.162 1.00 79.25 69 PRO A N 1
ATOM 525 C CA . PRO A 1 69 ? -6.446 6.917 11.770 1.00 79.25 69 PRO A CA 1
ATOM 526 C C . PRO A 1 69 ? -5.870 7.990 12.710 1.00 79.25 69 PRO A C 1
ATOM 528 O O . PRO A 1 69 ? -5.340 9.005 12.259 1.00 79.25 69 PRO A O 1
ATOM 531 N N . ASN A 1 70 ? -5.862 7.714 14.021 1.00 71.75 70 ASN A N 1
ATOM 532 C CA . ASN A 1 70 ? -5.551 8.707 15.064 1.00 71.75 70 ASN A CA 1
ATOM 533 C C . ASN A 1 70 ? -4.232 8.415 15.804 1.00 71.75 70 ASN A C 1
ATOM 535 O O . ASN A 1 70 ? -3.811 9.184 16.663 1.00 71.75 70 ASN A O 1
ATOM 539 N N . GLY A 1 71 ? -3.607 7.269 15.516 1.00 58.50 71 GLY A N 1
ATOM 540 C CA . GLY A 1 71 ? -2.409 6.781 16.208 1.00 58.50 71 GLY A CA 1
ATOM 541 C C . GLY A 1 71 ? -1.112 6.958 15.426 1.00 58.50 71 GLY A C 1
ATOM 542 O O . GLY A 1 71 ? -0.057 6.585 15.932 1.00 58.50 71 GLY A O 1
ATOM 543 N N . GLN A 1 72 ? -1.178 7.489 14.205 1.00 60.75 72 GLN A N 1
ATOM 544 C CA . GLN A 1 72 ? 0.011 7.680 13.389 1.00 60.75 72 GLN A CA 1
ATOM 545 C C . GLN A 1 72 ? 0.887 8.783 13.961 1.00 60.75 72 GLN A C 1
ATOM 547 O O . GLN A 1 72 ? 0.483 9.942 14.092 1.00 60.75 72 GLN A O 1
ATOM 552 N N . THR A 1 73 ? 2.133 8.419 14.231 1.00 61.38 73 THR A N 1
ATOM 553 C CA . THR A 1 73 ? 3.186 9.417 14.342 1.00 61.38 73 THR A CA 1
ATOM 554 C C . THR A 1 73 ? 3.401 10.045 12.964 1.00 61.38 73 THR A C 1
ATOM 556 O O . THR A 1 73 ? 3.167 9.418 11.932 1.00 61.38 73 THR A O 1
ATOM 559 N N . ILE A 1 74 ? 3.869 11.293 12.918 1.00 67.31 74 ILE A N 1
ATOM 560 C CA . ILE A 1 74 ? 4.244 11.983 11.669 1.00 67.31 74 ILE A CA 1
ATOM 561 C C . ILE A 1 74 ? 5.159 11.103 10.783 1.00 67.31 74 ILE A C 1
ATOM 563 O O . ILE A 1 74 ? 5.113 11.200 9.558 1.00 67.31 74 ILE A O 1
ATOM 567 N N . ALA A 1 75 ? 5.933 10.204 11.398 1.00 69.06 75 ALA A N 1
ATOM 568 C CA . ALA A 1 75 ? 6.809 9.252 10.729 1.00 69.06 75 ALA A CA 1
ATOM 569 C C . ALA A 1 75 ? 6.074 8.247 9.824 1.00 69.06 75 ALA A C 1
ATOM 571 O O . ALA A 1 75 ? 6.551 7.999 8.720 1.00 69.06 75 ALA A O 1
ATOM 572 N N . ASP A 1 76 ? 4.919 7.712 10.233 1.00 70.56 76 ASP A N 1
ATOM 573 C CA . ASP A 1 76 ? 4.184 6.717 9.436 1.00 70.56 76 ASP A CA 1
ATOM 574 C C . ASP A 1 76 ? 3.627 7.356 8.159 1.00 70.56 76 ASP A C 1
ATOM 576 O O . ASP A 1 76 ? 3.846 6.859 7.052 1.00 70.56 76 ASP A O 1
ATOM 580 N N . LYS A 1 77 ? 3.018 8.543 8.292 1.00 70.69 77 LYS A N 1
ATOM 581 C CA . LYS A 1 77 ? 2.546 9.339 7.149 1.00 70.69 77 LYS A CA 1
ATOM 582 C C . LYS A 1 77 ? 3.692 9.706 6.208 1.00 70.69 77 LYS A C 1
ATOM 584 O O . LYS A 1 77 ? 3.565 9.558 4.993 1.00 70.69 77 LYS A O 1
ATOM 589 N N . MET A 1 78 ? 4.833 10.139 6.752 1.00 77.81 78 MET A N 1
ATOM 590 C CA . MET A 1 78 ? 6.024 10.440 5.951 1.00 77.81 78 MET A CA 1
ATOM 591 C C . MET A 1 78 ? 6.551 9.205 5.219 1.00 77.81 78 MET A C 1
ATOM 593 O O . MET A 1 78 ? 6.871 9.303 4.036 1.00 77.81 78 MET A O 1
ATOM 597 N N . LEU A 1 79 ? 6.610 8.046 5.878 1.00 75.94 79 LEU A N 1
ATOM 598 C CA . LEU A 1 79 ? 7.058 6.799 5.262 1.00 75.94 79 LEU A CA 1
ATOM 599 C C . LEU A 1 79 ? 6.177 6.432 4.064 1.00 75.94 79 LEU A C 1
ATOM 601 O O . LEU A 1 79 ? 6.699 6.112 2.995 1.00 75.94 79 LEU A O 1
ATOM 605 N N . PHE A 1 80 ? 4.855 6.537 4.212 1.00 72.88 80 PHE A N 1
ATOM 606 C CA . PHE A 1 80 ? 3.923 6.303 3.111 1.00 72.88 80 PHE A CA 1
ATOM 607 C C . PHE A 1 80 ? 4.080 7.313 1.978 1.00 72.88 80 PHE A C 1
ATOM 609 O O . PHE A 1 80 ? 4.114 6.910 0.816 1.00 72.88 80 PHE A O 1
ATOM 616 N N . MET A 1 81 ? 4.207 8.605 2.289 1.00 77.44 81 MET A N 1
ATOM 617 C CA . MET A 1 81 ? 4.410 9.639 1.272 1.00 77.44 81 MET A CA 1
ATOM 618 C C . MET A 1 81 ? 5.703 9.410 0.486 1.00 77.44 81 MET A C 1
ATOM 620 O O . MET A 1 81 ? 5.689 9.451 -0.743 1.00 77.44 81 MET A O 1
ATOM 624 N N . VAL A 1 82 ? 6.806 9.107 1.173 1.00 84.19 82 VAL A N 1
ATOM 625 C CA . VAL A 1 82 ? 8.096 8.811 0.535 1.00 84.19 82 VAL A CA 1
ATOM 626 C C . VAL A 1 82 ? 7.997 7.549 -0.321 1.00 84.19 82 VAL A C 1
ATOM 628 O O . VAL A 1 82 ? 8.450 7.555 -1.464 1.00 84.19 82 VAL A O 1
ATOM 631 N N . ALA A 1 83 ? 7.358 6.488 0.179 1.00 75.69 83 ALA A N 1
ATOM 632 C CA . ALA A 1 83 ? 7.157 5.258 -0.585 1.00 75.69 83 ALA A CA 1
ATOM 633 C C . ALA A 1 83 ? 6.274 5.478 -1.825 1.00 75.69 83 ALA A C 1
ATOM 635 O O . ALA A 1 83 ? 6.557 4.931 -2.891 1.00 75.69 83 ALA A O 1
ATOM 636 N N . ALA A 1 84 ? 5.230 6.304 -1.715 1.00 76.69 84 ALA A N 1
ATOM 637 C CA . ALA A 1 84 ? 4.377 6.673 -2.838 1.00 76.69 84 ALA A CA 1
ATOM 638 C C . ALA A 1 84 ? 5.148 7.485 -3.890 1.00 76.69 84 ALA A C 1
ATOM 640 O O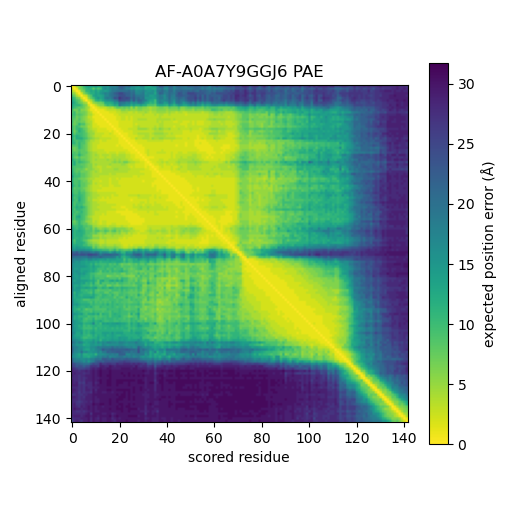 . ALA A 1 84 ? 5.070 7.164 -5.075 1.00 76.69 84 ALA A O 1
ATOM 641 N N . MET A 1 85 ? 5.940 8.479 -3.472 1.00 85.56 85 MET A N 1
ATOM 642 C CA . MET A 1 85 ? 6.772 9.266 -4.389 1.00 85.56 85 MET A CA 1
ATOM 643 C C . MET A 1 85 ? 7.837 8.410 -5.079 1.00 85.56 85 MET A C 1
ATOM 645 O O . MET A 1 85 ? 8.024 8.534 -6.287 1.00 85.56 85 MET A O 1
ATOM 649 N N . ALA A 1 86 ? 8.503 7.514 -4.346 1.00 82.19 86 ALA A N 1
ATOM 650 C CA . ALA A 1 86 ? 9.492 6.604 -4.917 1.00 82.19 86 ALA A CA 1
ATOM 651 C C . ALA A 1 86 ? 8.869 5.670 -5.969 1.00 82.19 86 ALA A C 1
ATOM 653 O O . ALA A 1 86 ? 9.440 5.495 -7.044 1.00 82.19 86 ALA A O 1
ATOM 654 N N . ALA A 1 87 ? 7.678 5.128 -5.693 1.00 77.69 87 ALA A N 1
ATOM 655 C CA . ALA A 1 87 ? 6.960 4.272 -6.635 1.00 77.69 87 ALA A CA 1
ATOM 656 C C . ALA A 1 87 ? 6.537 5.018 -7.916 1.00 77.69 87 ALA A C 1
ATOM 658 O O . ALA A 1 87 ? 6.629 4.463 -9.011 1.00 77.69 87 ALA A O 1
ATOM 659 N N . GLU A 1 88 ? 6.089 6.273 -7.804 1.00 83.38 88 GLU A N 1
ATOM 660 C CA . GLU A 1 88 ? 5.762 7.109 -8.971 1.00 83.38 88 GLU A CA 1
ATOM 661 C C . GLU A 1 88 ? 7.017 7.461 -9.782 1.00 83.38 88 GLU A C 1
ATOM 663 O O . GLU A 1 88 ? 7.008 7.347 -11.006 1.00 83.38 88 GLU A O 1
ATOM 668 N N . MET A 1 89 ? 8.121 7.804 -9.112 1.00 90.38 89 MET A N 1
ATOM 669 C CA . MET A 1 89 ? 9.402 8.072 -9.771 1.00 90.38 89 MET A CA 1
ATOM 670 C C . MET A 1 89 ? 9.909 6.849 -10.543 1.00 90.38 89 MET A C 1
ATOM 672 O O . MET A 1 89 ? 10.323 6.973 -11.692 1.00 90.38 89 MET A O 1
ATOM 676 N N . GLU A 1 90 ? 9.865 5.658 -9.942 1.00 86.88 90 GLU A N 1
ATOM 677 C CA . GLU A 1 90 ? 10.273 4.422 -10.615 1.00 86.88 90 GLU A CA 1
ATOM 678 C C . GLU A 1 90 ? 9.406 4.141 -11.849 1.00 86.88 90 GLU A C 1
ATOM 680 O O . GLU A 1 90 ? 9.925 3.803 -12.915 1.00 86.88 90 GLU A O 1
ATOM 685 N N . ARG A 1 91 ? 8.088 4.339 -11.730 1.00 86.38 91 ARG A N 1
ATOM 686 C CA . ARG A 1 91 ? 7.152 4.185 -12.847 1.00 86.38 91 ARG A CA 1
ATOM 687 C C . ARG A 1 91 ? 7.473 5.143 -13.994 1.00 86.38 91 ARG A C 1
ATOM 689 O O . ARG A 1 91 ? 7.448 4.713 -15.148 1.00 86.38 91 ARG A O 1
ATOM 696 N N . GLU A 1 92 ? 7.765 6.402 -13.687 1.00 92.62 92 GLU A N 1
ATOM 697 C CA . GLU A 1 92 ? 8.118 7.405 -14.693 1.00 92.62 92 GLU A CA 1
ATOM 698 C C . GLU A 1 92 ? 9.446 7.059 -15.377 1.00 92.62 92 GLU A C 1
ATOM 700 O O . GLU A 1 92 ? 9.515 7.025 -16.601 1.00 92.62 92 GLU A O 1
ATOM 705 N N . LEU A 1 93 ? 10.467 6.657 -14.613 1.00 94.31 93 LEU A N 1
ATOM 706 C CA . LEU A 1 93 ? 11.758 6.233 -15.169 1.00 94.31 93 LEU A CA 1
ATOM 707 C C . LEU A 1 93 ? 11.639 5.001 -16.077 1.00 94.31 93 LEU A C 1
ATOM 709 O O . LEU A 1 93 ? 12.320 4.907 -17.099 1.00 94.31 93 LEU A O 1
ATOM 713 N N . ILE A 1 94 ? 10.793 4.029 -15.723 1.00 93.00 94 ILE A N 1
ATOM 714 C CA . ILE A 1 94 ? 10.506 2.875 -16.589 1.00 93.00 94 ILE A CA 1
ATOM 715 C C . ILE A 1 94 ? 9.823 3.339 -17.880 1.00 93.00 94 ILE A C 1
ATOM 717 O O . ILE A 1 94 ? 10.152 2.841 -18.962 1.00 93.00 94 ILE A O 1
ATOM 721 N N . HIS A 1 95 ? 8.878 4.275 -17.780 1.00 95.50 95 HIS A N 1
ATOM 722 C CA . HIS A 1 95 ? 8.179 4.821 -18.935 1.00 95.50 95 HIS A CA 1
ATOM 723 C C . HIS A 1 95 ? 9.140 5.542 -19.884 1.00 95.50 95 HIS A C 1
ATOM 725 O O . HIS A 1 95 ? 9.197 5.183 -21.060 1.00 95.50 95 HIS A O 1
ATOM 731 N N . GLU A 1 96 ? 9.944 6.467 -19.362 1.00 95.94 96 GLU A N 1
ATOM 732 C CA . GLU A 1 96 ? 10.942 7.233 -20.109 1.00 95.94 96 GLU A CA 1
ATOM 733 C C . GLU A 1 96 ? 11.906 6.304 -20.859 1.00 95.94 96 GLU A C 1
ATOM 735 O O . GLU A 1 96 ? 11.992 6.346 -22.085 1.00 95.94 96 GLU A O 1
ATOM 740 N N . ARG A 1 97 ? 12.511 5.337 -20.156 1.00 96.06 97 ARG A N 1
ATOM 741 C CA . ARG A 1 97 ? 13.419 4.347 -20.767 1.00 96.06 97 ARG A CA 1
ATOM 742 C C . ARG A 1 97 ? 12.755 3.517 -21.862 1.00 96.06 97 ARG A C 1
ATOM 744 O O . ARG A 1 97 ? 13.398 3.152 -22.846 1.00 96.06 97 ARG A O 1
ATOM 751 N N . THR A 1 98 ? 11.477 3.183 -21.691 1.00 95.88 98 THR A N 1
ATOM 752 C CA . THR A 1 98 ? 10.720 2.441 -22.707 1.00 95.88 98 THR A CA 1
ATOM 753 C C . THR A 1 98 ? 10.518 3.295 -23.956 1.00 95.88 98 THR A C 1
ATOM 755 O O . THR A 1 98 ? 10.684 2.798 -25.071 1.00 95.88 98 THR A O 1
ATOM 758 N N . MET A 1 99 ? 10.194 4.578 -23.782 1.00 96.00 99 MET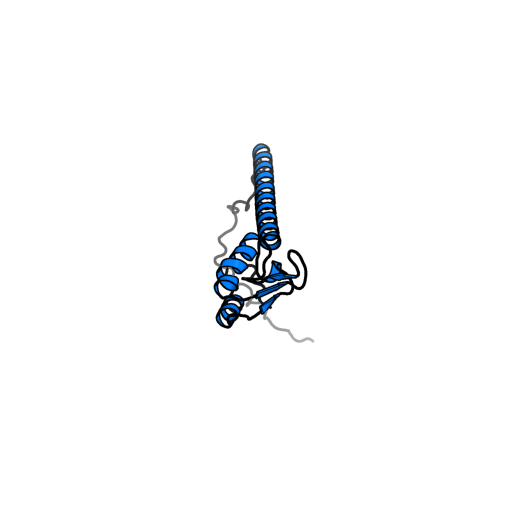 A N 1
ATOM 759 C CA . MET A 1 99 ? 10.012 5.519 -24.886 1.00 96.00 99 MET A CA 1
ATOM 760 C C . MET A 1 99 ? 11.320 5.769 -25.639 1.00 96.00 99 MET A C 1
ATOM 762 O O . MET A 1 99 ? 11.320 5.701 -26.869 1.00 96.00 99 MET A O 1
ATOM 766 N N . ASP A 1 100 ? 12.435 5.938 -24.930 1.00 95.62 100 ASP A N 1
ATOM 767 C CA . ASP A 1 100 ? 13.766 6.073 -25.533 1.00 95.62 100 ASP A CA 1
ATOM 768 C C . ASP A 1 100 ? 14.148 4.832 -26.347 1.00 95.62 100 ASP A C 1
ATOM 770 O O . ASP A 1 100 ? 14.614 4.930 -27.487 1.00 95.62 100 ASP A O 1
ATOM 774 N N . GLY A 1 101 ? 13.887 3.641 -25.800 1.00 94.38 101 GLY A N 1
ATOM 775 C CA . GLY A 1 101 ? 14.116 2.376 -26.495 1.00 94.38 101 GLY A CA 1
ATOM 776 C C . GLY A 1 101 ? 13.279 2.240 -27.771 1.00 94.38 101 GLY A C 1
ATOM 777 O O . GLY A 1 101 ? 13.789 1.805 -28.807 1.00 94.38 101 GLY A O 1
ATOM 778 N N . LEU A 1 102 ? 12.006 2.647 -27.726 1.00 94.75 102 LEU A N 1
ATOM 779 C CA . LEU A 1 102 ? 11.125 2.667 -28.896 1.00 94.75 102 LEU A CA 1
ATOM 780 C C . LEU A 1 102 ? 11.590 3.682 -29.945 1.00 94.75 102 LEU A C 1
ATOM 782 O O . LEU A 1 102 ? 11.599 3.362 -31.133 1.00 94.75 102 LEU A O 1
ATOM 786 N N . ALA A 1 103 ? 12.014 4.877 -29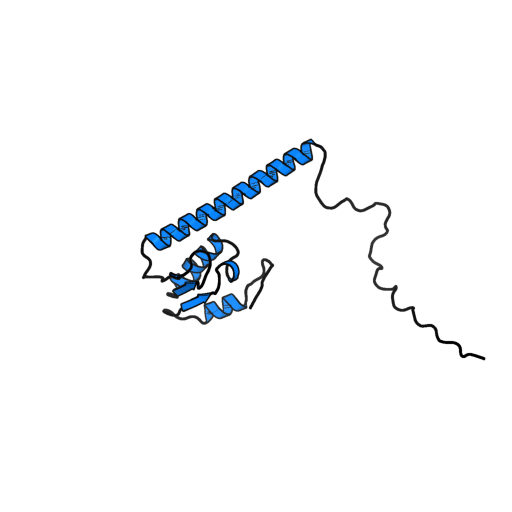.529 1.00 93.38 103 ALA A N 1
ATOM 787 C CA . ALA A 1 103 ? 12.552 5.893 -30.430 1.00 93.38 103 ALA A CA 1
ATOM 788 C C . ALA A 1 103 ? 13.815 5.392 -31.149 1.00 93.38 103 ALA A C 1
ATOM 790 O O . ALA A 1 103 ? 13.911 5.491 -32.375 1.00 93.38 103 ALA A O 1
ATOM 791 N N . ALA A 1 104 ? 14.738 4.763 -30.417 1.00 93.75 104 ALA A N 1
ATOM 792 C CA . ALA A 1 104 ? 15.939 4.159 -30.987 1.00 93.75 104 ALA A CA 1
ATOM 793 C C . ALA A 1 104 ? 15.620 3.003 -31.955 1.00 93.75 104 ALA A C 1
ATOM 795 O O . ALA A 1 104 ? 16.232 2.896 -33.019 1.00 93.75 104 ALA A O 1
ATOM 796 N N . ALA A 1 105 ? 14.647 2.144 -31.628 1.00 93.12 105 ALA A N 1
ATOM 797 C CA . ALA A 1 105 ? 14.207 1.064 -32.514 1.00 93.12 105 ALA A CA 1
ATOM 798 C C . ALA A 1 105 ? 13.565 1.598 -33.807 1.00 93.12 105 ALA A C 1
ATOM 800 O O . ALA A 1 105 ? 13.900 1.120 -34.894 1.00 93.12 105 ALA A O 1
ATOM 801 N N . ASN A 1 106 ? 12.718 2.627 -33.700 1.00 91.81 106 ASN A N 1
ATOM 802 C CA . ASN A 1 106 ? 12.097 3.295 -34.844 1.00 91.81 106 ASN A CA 1
ATOM 803 C C . ASN A 1 106 ? 13.140 3.942 -35.766 1.00 91.81 106 ASN A C 1
ATOM 805 O O . ASN A 1 106 ? 13.035 3.809 -36.983 1.00 91.81 106 ASN A O 1
ATOM 809 N N . ALA A 1 107 ? 14.173 4.586 -35.209 1.00 92.62 107 ALA A N 1
ATOM 810 C CA . ALA A 1 107 ? 15.281 5.145 -35.991 1.00 92.62 107 ALA A CA 1
ATOM 811 C C . ALA A 1 107 ? 16.064 4.069 -36.770 1.00 92.62 107 ALA A C 1
ATOM 813 O O . ALA A 1 107 ? 16.634 4.349 -37.820 1.00 92.62 107 ALA A O 1
ATOM 814 N N . GLN A 1 108 ? 16.052 2.823 -36.286 1.00 93.25 108 GLN A N 1
ATOM 815 C CA . GLN A 1 108 ? 16.633 1.657 -36.959 1.00 93.25 108 GLN A CA 1
ATOM 816 C C . GLN A 1 108 ? 15.630 0.926 -37.876 1.00 93.25 108 GLN A C 1
ATOM 818 O O . GLN A 1 108 ? 15.899 -0.192 -38.311 1.00 93.25 108 GLN A O 1
ATOM 823 N N . GLY A 1 109 ? 14.463 1.521 -38.151 1.00 90.12 109 GLY A N 1
ATOM 824 C CA . GLY A 1 109 ? 13.426 0.958 -39.023 1.00 90.12 109 GLY A CA 1
ATOM 825 C C . GLY A 1 109 ? 12.618 -0.192 -38.410 1.00 90.12 109 GLY A C 1
ATOM 826 O O . GLY A 1 109 ? 11.862 -0.855 -39.119 1.00 90.12 109 GLY A O 1
ATOM 827 N N . ARG A 1 110 ? 12.760 -0.458 -37.104 1.00 90.06 110 ARG A N 1
ATOM 828 C CA . ARG A 1 110 ? 11.976 -1.475 -36.391 1.00 90.06 110 ARG A CA 1
ATOM 829 C C . ARG A 1 110 ? 10.753 -0.834 -35.746 1.00 90.06 110 ARG A C 1
ATOM 831 O O . ARG A 1 110 ? 10.827 -0.328 -34.630 1.00 90.06 110 ARG A O 1
ATOM 838 N N . TYR A 1 111 ? 9.624 -0.918 -36.436 1.00 83.50 111 TYR A N 1
ATOM 839 C CA . TYR A 1 111 ? 8.331 -0.461 -35.937 1.00 83.50 111 TYR A CA 1
ATOM 840 C C . TYR A 1 111 ? 7.634 -1.627 -35.224 1.00 83.50 111 TYR A C 1
ATOM 842 O O . TYR A 1 111 ? 7.236 -2.605 -35.856 1.00 83.50 111 TYR A O 1
ATOM 850 N N . GLY A 1 112 ? 7.556 -1.570 -33.892 1.00 82.50 112 GLY A N 1
ATOM 851 C CA . GLY A 1 112 ? 6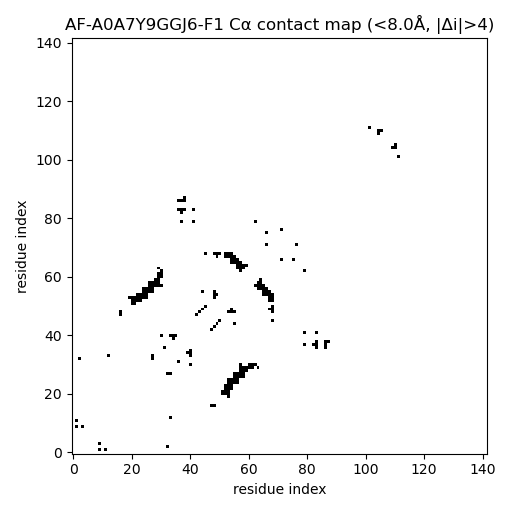.816 -2.559 -33.099 1.00 82.50 112 GLY A CA 1
ATOM 852 C C . GLY A 1 112 ? 5.305 -2.534 -33.387 1.00 82.50 112 GLY A C 1
ATOM 853 O O . GLY A 1 112 ? 4.805 -1.650 -34.076 1.00 82.50 112 GLY A O 1
ATOM 854 N N . GLY A 1 113 ? 4.556 -3.487 -32.826 1.00 84.81 113 GLY A N 1
ATOM 855 C CA . GLY A 1 113 ? 3.094 -3.567 -32.964 1.00 84.81 113 GLY A CA 1
ATOM 856 C C . GLY A 1 113 ? 2.609 -4.848 -33.645 1.00 84.81 113 GLY A C 1
ATOM 857 O O . GLY A 1 113 ? 3.392 -5.737 -33.976 1.00 84.81 113 GLY A O 1
ATOM 858 N N . ARG A 1 114 ? 1.286 -4.973 -33.815 1.00 84.94 114 ARG A N 1
ATOM 859 C CA . ARG A 1 114 ? 0.674 -6.122 -34.499 1.00 84.94 114 ARG A CA 1
ATOM 860 C C . ARG A 1 114 ? 1.027 -6.059 -35.995 1.00 84.94 114 ARG A C 1
ATOM 862 O O . ARG A 1 114 ? 0.757 -5.023 -36.601 1.00 84.94 114 ARG A O 1
ATOM 869 N N . PRO A 1 115 ? 1.562 -7.138 -36.600 1.00 82.62 115 PRO A N 1
ATOM 870 C CA . PRO A 1 115 ? 1.803 -7.183 -38.038 1.00 82.62 115 PRO A CA 1
ATOM 871 C C . PRO A 1 115 ? 0.534 -6.827 -38.826 1.00 82.62 115 PRO A C 1
ATOM 873 O O . PRO A 1 115 ? -0.565 -7.207 -38.396 1.00 82.62 115 PRO A O 1
ATOM 876 N N . PRO A 1 116 ? 0.656 -6.116 -39.961 1.00 79.81 116 PRO A N 1
ATOM 877 C CA . PRO A 1 116 ? -0.496 -5.796 -40.788 1.00 79.81 116 PRO A CA 1
ATOM 878 C C . PRO A 1 116 ? -1.192 -7.091 -41.242 1.00 79.81 116 PRO A C 1
ATOM 880 O O . PRO A 1 116 ? -0.517 -8.099 -41.475 1.00 79.81 116 PRO A O 1
ATOM 883 N N . PRO A 1 117 ? -2.533 -7.097 -41.350 1.00 76.69 117 PRO A N 1
ATOM 884 C CA . PRO A 1 117 ? -3.253 -8.256 -41.858 1.00 76.69 117 PRO A CA 1
ATOM 885 C C . PRO A 1 117 ? -2.751 -8.593 -43.266 1.00 76.69 117 PRO A C 1
ATOM 887 O O . PRO A 1 117 ? -2.628 -7.714 -44.119 1.00 76.69 117 PRO A O 1
ATOM 890 N N . SER A 1 118 ? -2.447 -9.870 -43.503 1.00 70.31 118 SER A N 1
ATOM 891 C CA . SER A 1 118 ? -2.081 -10.369 -44.825 1.00 70.31 118 SER A CA 1
ATOM 892 C C . SER A 1 118 ? -3.227 -10.100 -45.798 1.00 70.31 118 SER A C 1
ATOM 894 O O . SER A 1 118 ? -4.362 -10.509 -45.564 1.00 70.31 118 SER A O 1
ATOM 896 N N . THR A 1 119 ? -2.936 -9.456 -46.927 1.00 59.28 119 THR A N 1
ATOM 897 C CA . THR A 1 119 ? -3.897 -9.232 -48.024 1.00 59.28 119 THR A CA 1
ATOM 898 C C . THR A 1 119 ? -4.345 -10.531 -48.708 1.00 59.28 119 THR A C 1
ATOM 900 O O . THR A 1 119 ? -5.273 -10.516 -49.510 1.00 59.28 119 THR A O 1
ATOM 903 N N . THR A 1 120 ? -3.748 -11.669 -48.339 1.00 57.22 120 THR A N 1
ATOM 904 C CA . THR A 1 120 ? -4.076 -13.010 -48.839 1.00 57.22 120 THR A CA 1
ATOM 905 C C . THR A 1 120 ? -4.562 -13.904 -47.702 1.00 57.22 120 THR A C 1
ATOM 907 O O . THR A 1 120 ? -3.957 -14.922 -47.377 1.00 57.22 120 THR A O 1
ATOM 910 N N . THR A 1 121 ? -5.645 -13.525 -47.030 1.00 46.56 121 THR A N 1
ATOM 911 C CA . THR A 1 121 ? -6.440 -14.471 -46.235 1.00 46.56 121 THR A CA 1
ATOM 912 C C . THR A 1 121 ? -7.884 -13.974 -46.187 1.00 46.56 121 THR A C 1
ATOM 914 O O . THR A 1 121 ? -8.120 -12.883 -45.666 1.00 46.56 121 THR A O 1
ATOM 917 N N . PRO A 1 122 ? -8.862 -14.709 -46.747 1.00 45.41 122 PRO A N 1
ATOM 918 C CA . PRO A 1 122 ? -10.257 -14.309 -46.644 1.00 45.41 122 PRO A CA 1
ATOM 919 C C . PRO A 1 122 ? -10.693 -14.291 -45.171 1.00 45.41 122 PRO A C 1
ATOM 921 O O . PRO A 1 122 ? -10.281 -15.128 -44.369 1.00 45.41 122 PRO A O 1
ATOM 924 N N . SER A 1 123 ? -11.505 -13.286 -44.843 1.00 43.47 123 SER A N 1
ATOM 925 C CA . SER A 1 123 ? -12.092 -12.985 -43.531 1.00 43.47 123 SER A CA 1
ATOM 926 C C . SER A 1 123 ? -12.487 -14.224 -42.700 1.00 43.47 123 SER A C 1
ATOM 928 O O . SER A 1 123 ? -13.149 -15.124 -43.224 1.00 43.47 123 SER A O 1
ATOM 930 N N . PRO A 1 124 ? -12.202 -14.257 -41.381 1.00 44.94 124 PRO A N 1
ATOM 931 C CA . PRO A 1 124 ? -12.617 -15.328 -40.482 1.00 44.94 124 PRO A CA 1
ATOM 932 C C . PRO A 1 124 ? -14.074 -15.144 -40.015 1.00 44.94 124 PRO A C 1
ATOM 934 O O . PRO A 1 124 ? -14.363 -15.230 -38.825 1.00 44.94 124 PRO A O 1
ATOM 937 N N . SER A 1 125 ? -15.014 -14.899 -40.933 1.00 43.84 125 SER A N 1
ATOM 938 C CA . SER A 1 125 ? -16.455 -14.928 -40.627 1.00 43.84 125 SER A CA 1
ATOM 939 C C . SER A 1 125 ? -17.108 -16.290 -40.904 1.00 43.84 125 SER A C 1
ATOM 941 O O . SER A 1 125 ? -18.328 -16.398 -40.868 1.00 43.84 125 SER A O 1
ATOM 943 N N . LEU A 1 126 ? -16.322 -17.344 -41.160 1.00 44.72 126 LEU A N 1
ATOM 944 C CA . LEU A 1 126 ? -16.807 -18.713 -41.405 1.00 44.72 126 LEU A CA 1
ATOM 945 C C . LEU A 1 126 ? -15.963 -19.787 -40.687 1.00 44.72 126 LEU A C 1
ATOM 947 O O . LEU A 1 126 ? -15.683 -20.843 -41.243 1.00 44.72 126 LEU A O 1
ATOM 951 N N . ALA A 1 127 ? -15.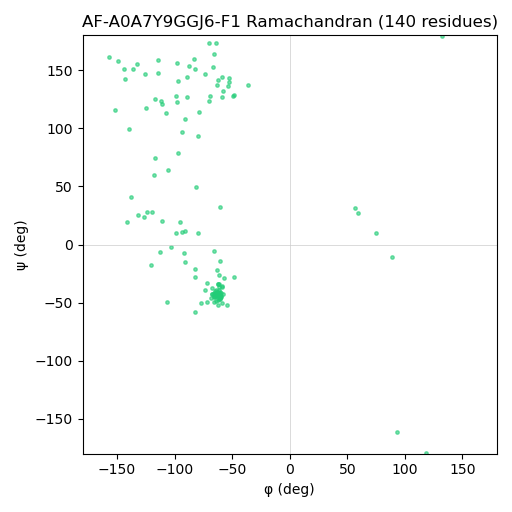550 -19.550 -39.438 1.00 44.41 127 ALA A N 1
ATOM 952 C CA . ALA A 1 127 ? -14.830 -20.549 -38.631 1.00 44.41 127 ALA A CA 1
ATOM 953 C C . ALA A 1 127 ? -15.738 -21.369 -37.683 1.00 44.41 127 ALA A C 1
ATOM 955 O O . ALA A 1 127 ? -15.241 -21.981 -36.741 1.00 44.41 127 ALA A O 1
ATOM 956 N N . THR A 1 128 ? -17.056 -21.424 -37.930 1.00 42.88 128 THR A N 1
ATOM 957 C CA . THR A 1 128 ? -18.020 -22.146 -37.066 1.00 42.88 128 THR A CA 1
ATOM 958 C C . THR A 1 128 ? -18.783 -23.273 -37.777 1.00 42.88 128 THR A C 1
ATOM 960 O O . THR A 1 128 ? -19.902 -23.592 -37.388 1.00 42.88 128 THR A O 1
ATOM 963 N N . ALA A 1 129 ? -18.217 -23.907 -38.814 1.00 44.72 129 ALA A N 1
ATOM 964 C CA . ALA A 1 129 ? -18.922 -24.987 -39.527 1.00 44.72 129 ALA A CA 1
ATOM 965 C C . ALA A 1 129 ? -18.065 -26.190 -39.979 1.00 44.72 129 ALA A C 1
ATOM 967 O O . ALA A 1 129 ? -18.507 -26.952 -40.831 1.00 44.72 129 ALA A O 1
ATOM 968 N N . ALA A 1 130 ? -16.869 -26.419 -39.415 1.00 42.97 130 ALA A N 1
ATOM 969 C CA . ALA A 1 130 ? -15.960 -27.470 -39.909 1.00 42.97 130 ALA A CA 1
ATOM 970 C C . ALA A 1 130 ? -15.500 -28.518 -38.868 1.00 42.97 130 ALA A C 1
ATOM 972 O O . ALA A 1 130 ? -14.433 -29.105 -39.028 1.00 42.97 130 ALA A O 1
ATOM 973 N N . HIS A 1 131 ? -16.287 -28.808 -37.819 1.00 42.69 131 HIS A N 1
ATOM 974 C CA . HIS A 1 131 ? -16.000 -29.953 -36.926 1.00 42.69 131 HIS A CA 1
ATOM 975 C C . HIS A 1 131 ? -17.202 -30.870 -36.623 1.00 42.69 131 HIS A C 1
ATOM 977 O O . HIS A 1 131 ? -17.228 -31.561 -35.611 1.00 42.69 131 HIS A O 1
ATOM 983 N N . ALA A 1 132 ? -18.199 -30.925 -37.512 1.00 41.62 132 ALA A N 1
ATOM 984 C CA . ALA A 1 132 ? -19.348 -31.831 -37.374 1.00 41.62 132 ALA A CA 1
ATOM 985 C C . ALA A 1 132 ? -19.389 -32.963 -38.423 1.00 41.62 132 ALA A C 1
ATOM 987 O O . ALA A 1 132 ? -20.445 -33.550 -38.637 1.00 41.62 132 ALA A O 1
ATOM 988 N N . ALA A 1 133 ? -18.264 -33.298 -39.067 1.00 40.03 133 ALA A N 1
ATOM 989 C CA . ALA A 1 133 ? -18.234 -34.280 -40.161 1.00 40.03 133 ALA A CA 1
ATOM 990 C C . ALA A 1 133 ? -17.214 -35.424 -39.990 1.00 40.03 133 ALA A C 1
ATOM 992 O O . ALA A 1 133 ? -16.836 -36.045 -40.975 1.00 40.03 133 ALA A O 1
ATOM 993 N N . ASN A 1 134 ? -16.793 -35.756 -38.760 1.00 40.28 134 ASN A N 1
ATOM 994 C CA . ASN A 1 134 ? -16.060 -37.005 -38.503 1.00 40.28 134 ASN A CA 1
ATOM 995 C C . ASN A 1 134 ? -16.940 -38.041 -37.789 1.00 40.28 134 ASN A C 1
ATOM 997 O O . ASN A 1 134 ? -16.706 -38.409 -36.640 1.00 40.28 134 ASN A O 1
ATOM 1001 N N . ARG A 1 135 ? -17.994 -38.486 -38.477 1.00 45.09 135 ARG A N 1
ATOM 1002 C CA . ARG A 1 135 ? -18.660 -39.762 -38.201 1.00 45.09 135 ARG A CA 1
ATOM 1003 C C . ARG A 1 135 ? -19.016 -40.413 -39.533 1.00 45.09 135 ARG A C 1
ATOM 1005 O O . ARG A 1 135 ? -20.018 -40.076 -40.151 1.00 45.09 135 ARG A O 1
ATOM 1012 N N . SER A 1 136 ? -18.193 -41.363 -39.954 1.00 40.81 136 SER A N 1
ATOM 1013 C CA . SER A 1 136 ? -18.642 -42.457 -40.811 1.00 40.81 136 SER A CA 1
ATOM 1014 C C . SER A 1 136 ? -18.063 -43.784 -40.316 1.00 40.81 136 SER A C 1
ATOM 1016 O O . SER A 1 136 ? -17.056 -43.780 -39.604 1.00 40.81 136 SER A O 1
ATOM 1018 N N . PRO A 1 137 ? -18.775 -44.894 -40.561 1.00 44.50 137 PRO A N 1
ATOM 1019 C CA . PRO A 1 137 ? -18.893 -45.991 -39.615 1.00 44.50 137 PRO A CA 1
ATOM 1020 C C . PRO A 1 137 ? -17.923 -47.141 -39.898 1.00 44.50 137 PRO A C 1
ATOM 1022 O O . PRO A 1 137 ? -17.492 -47.359 -41.027 1.00 44.50 137 PRO A O 1
ATOM 1025 N N . ARG A 1 138 ? -17.627 -47.909 -38.842 1.00 43.16 138 ARG A N 1
ATOM 1026 C 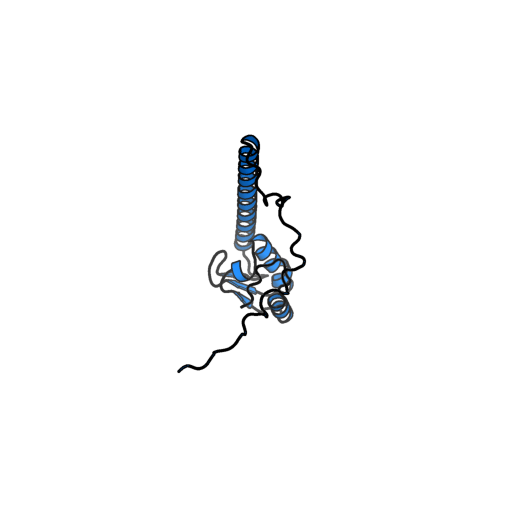CA . ARG A 1 138 ? -16.987 -49.230 -38.914 1.00 43.16 138 ARG A CA 1
ATOM 1027 C C . ARG A 1 138 ? -17.701 -50.116 -39.945 1.00 43.16 138 ARG A C 1
ATOM 1029 O O . ARG A 1 138 ? -18.906 -50.326 -39.816 1.00 43.16 138 ARG A O 1
ATOM 1036 N N . SER A 1 139 ? -16.958 -50.696 -40.884 1.00 40.94 139 SER A N 1
ATOM 1037 C CA . SER A 1 139 ? -17.384 -51.883 -41.631 1.00 40.94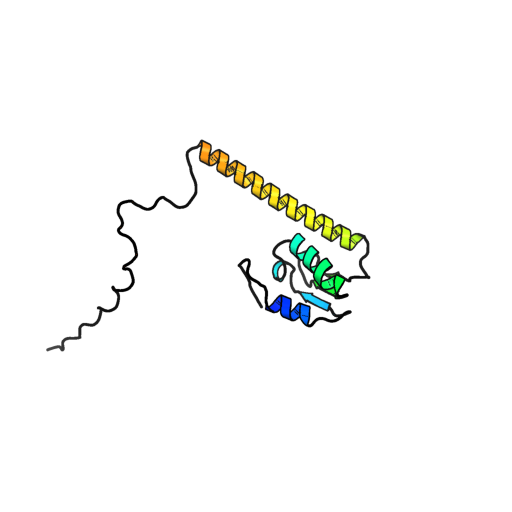 139 SER A CA 1
ATOM 1038 C C . SER A 1 139 ? -16.952 -53.162 -40.886 1.00 40.94 139 SER A C 1
ATOM 1040 O O . SER A 1 139 ? -15.898 -53.164 -40.242 1.00 40.94 139 SER A O 1
ATOM 1042 N N . PRO A 1 140 ? -17.766 -54.235 -40.908 1.00 43.16 140 PRO A N 1
ATOM 1043 C CA . PRO A 1 140 ? -17.461 -55.496 -40.242 1.00 43.16 140 PRO A CA 1
ATOM 1044 C C . PRO A 1 140 ? -16.541 -56.369 -41.102 1.00 43.16 140 PRO A C 1
ATOM 1046 O O . PRO A 1 140 ? -16.544 -56.279 -42.329 1.00 43.16 140 PRO A O 1
ATOM 1049 N N . GLY A 1 141 ? -15.747 -57.198 -40.427 1.00 43.53 141 GLY A N 1
ATOM 1050 C CA . GLY A 1 141 ? -14.783 -58.097 -41.045 1.00 43.53 141 GLY A CA 1
ATOM 1051 C C . GLY A 1 141 ? -15.398 -59.266 -41.813 1.00 43.53 141 GLY A C 1
ATOM 1052 O O . GLY A 1 141 ? -16.601 -59.528 -41.777 1.00 43.53 141 GLY A O 1
ATOM 1053 N N . THR A 1 142 ? -14.507 -59.988 -42.477 1.00 46.91 142 THR A N 1
ATOM 1054 C CA . THR A 1 142 ? -14.627 -61.407 -42.810 1.00 46.91 142 THR A CA 1
ATOM 1055 C C . THR A 1 142 ? -13.297 -62.046 -42.448 1.00 46.91 142 THR A C 1
ATOM 1057 O O . THR A 1 142 ? -12.265 -61.369 -42.667 1.00 46.91 142 THR A O 1
#